Protein AF-A0A6A6ZK95-F1 (afdb_monomer_lite)

Foldseek 3Di:
DDDPPDDDDDDDDDDDDDDPDPADEDDLVLLLVLLCCVPVVVDDLVVSVVVDDPNHDDSVRSVVSNVQLVVVCVVPVHDSNDSVSSDPDPDPDPDPPDDPVRVVVVD

Radius of gyration: 21.66 Å; chains: 1; bounding box: 52×45×52 Å

Organism: NCBI:txid1469910

pLDDT: mean 82.01, std 9.71, range [48.06, 92.44]

Structure (mmCIF, N/CA/C/O backbone):
data_AF-A0A6A6ZK95-F1
#
_entry.id   AF-A0A6A6ZK95-F1
#
loop_
_atom_site.group_PDB
_atom_site.id
_atom_site.type_symbol
_atom_site.label_atom_id
_atom_site.label_alt_id
_atom_site.label_comp_id
_atom_site.label_asym_id
_atom_site.label_entity_id
_atom_site.label_seq_id
_atom_site.pdbx_PDB_ins_code
_atom_site.Cartn_x
_atom_site.Cartn_y
_atom_site.Cartn_z
_atom_site.occupancy
_atom_site.B_iso_or_equiv
_atom_site.auth_seq_id
_atom_site.auth_comp_id
_atom_site.auth_asym_id
_atom_site.auth_atom_id
_atom_site.pdbx_PDB_model_num
ATOM 1 N N . MET A 1 1 ? -39.571 28.555 -28.942 1.00 56.34 1 MET A N 1
ATOM 2 C CA . MET A 1 1 ? -38.373 27.978 -28.291 1.00 56.34 1 MET A CA 1
ATOM 3 C C . MET A 1 1 ? -37.200 28.919 -28.514 1.00 56.34 1 MET A C 1
ATOM 5 O O . MET A 1 1 ? -37.028 29.328 -29.659 1.00 56.34 1 MET A O 1
ATOM 9 N N . PRO A 1 2 ? -36.422 29.316 -27.494 1.00 60.56 2 PRO A N 1
ATOM 10 C CA . PRO A 1 2 ? -35.295 30.204 -27.729 1.00 60.56 2 PRO A CA 1
ATOM 11 C C . PRO A 1 2 ? -34.152 29.400 -28.363 1.00 60.56 2 PRO A C 1
ATOM 13 O O . PRO A 1 2 ? -33.508 28.581 -27.712 1.00 60.56 2 PRO A O 1
ATOM 16 N N . LEU A 1 3 ? -33.918 29.621 -29.657 1.00 67.12 3 LEU A N 1
ATOM 17 C CA . LEU A 1 3 ? -32.741 29.125 -30.369 1.00 67.12 3 LEU A CA 1
ATOM 18 C C . LEU A 1 3 ? -31.508 29.858 -29.824 1.00 67.12 3 LEU A C 1
ATOM 20 O O . LEU A 1 3 ? -31.251 31.015 -30.158 1.00 67.12 3 LEU A O 1
ATOM 24 N N . SER A 1 4 ? -30.763 29.193 -28.942 1.00 70.62 4 SER A N 1
ATOM 25 C CA . SER A 1 4 ? -29.457 29.658 -28.470 1.00 70.62 4 SER A CA 1
ATOM 26 C C . SER A 1 4 ? -28.549 29.957 -29.670 1.00 70.62 4 SER A C 1
ATOM 28 O O . SER A 1 4 ? -28.151 29.052 -30.397 1.00 70.62 4 SER A O 1
ATOM 30 N N . ARG A 1 5 ? -28.184 31.233 -29.866 1.00 75.50 5 ARG A N 1
ATOM 31 C CA . ARG A 1 5 ? -27.258 31.681 -30.929 1.00 75.50 5 ARG A CA 1
ATOM 32 C C . ARG A 1 5 ? -25.787 31.374 -30.616 1.00 75.50 5 ARG A C 1
ATOM 34 O O . ARG A 1 5 ? -24.912 31.685 -31.421 1.00 75.50 5 ARG A O 1
ATOM 41 N N . ARG A 1 6 ? -25.487 30.816 -29.437 1.00 78.06 6 ARG A N 1
ATOM 42 C CA . ARG A 1 6 ? -24.116 30.475 -29.044 1.00 78.06 6 ARG A CA 1
ATOM 43 C C . ARG A 1 6 ? -23.745 29.116 -29.621 1.00 78.06 6 ARG A C 1
ATOM 45 O O . ARG A 1 6 ? -24.429 28.129 -29.363 1.00 78.06 6 ARG A O 1
ATOM 52 N N . LYS A 1 7 ? -22.647 29.076 -30.382 1.00 81.06 7 LYS A N 1
ATOM 53 C CA . LYS A 1 7 ? -22.050 27.816 -30.837 1.00 81.06 7 LYS A CA 1
ATOM 54 C C . LYS A 1 7 ? -21.674 26.969 -29.609 1.00 81.06 7 LYS A C 1
ATOM 56 O O . LYS A 1 7 ? -21.164 27.543 -28.642 1.00 81.06 7 LYS A O 1
ATOM 61 N N . PRO A 1 8 ? -21.914 25.647 -29.626 1.00 79.94 8 PRO A N 1
ATOM 62 C CA . PRO A 1 8 ? -21.496 24.772 -28.539 1.00 79.94 8 PRO A CA 1
ATOM 63 C C . PRO A 1 8 ? -19.979 24.864 -28.352 1.00 79.94 8 PRO A C 1
ATOM 65 O O . PRO A 1 8 ? -19.219 24.898 -29.322 1.00 79.94 8 PRO A O 1
ATOM 68 N N . TYR A 1 9 ? -19.544 24.951 -27.096 1.00 79.94 9 TYR A N 1
ATOM 69 C CA . TYR A 1 9 ? -18.129 25.016 -26.755 1.00 79.94 9 TYR A CA 1
ATOM 70 C C . TYR A 1 9 ? -17.479 23.657 -27.033 1.00 79.94 9 TYR A C 1
ATOM 72 O O . TYR A 1 9 ? -17.844 22.653 -26.423 1.00 79.94 9 TYR A O 1
ATOM 80 N N . VAL A 1 10 ? -16.522 23.620 -27.962 1.00 81.75 10 VAL A N 1
ATOM 81 C CA . VAL A 1 10 ? -15.746 22.411 -28.251 1.00 81.75 10 VAL A CA 1
ATOM 82 C C . VAL A 1 10 ? -14.634 22.317 -27.213 1.00 81.75 10 VAL A C 1
ATOM 84 O O . VAL A 1 10 ? -13.659 23.069 -27.259 1.00 81.75 10 VAL A O 1
ATOM 87 N N . TYR A 1 11 ? -14.790 21.409 -26.252 1.00 80.56 11 TYR A N 1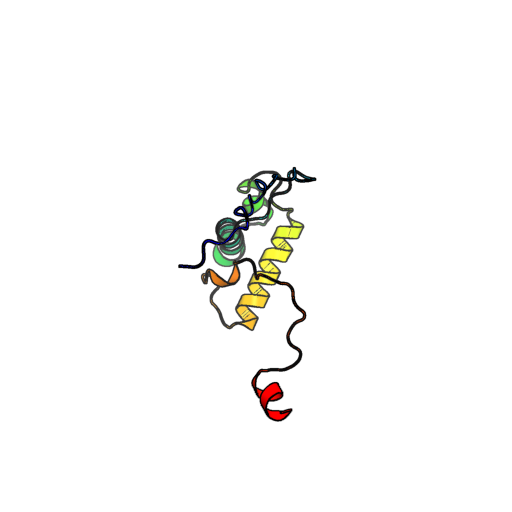
ATOM 88 C CA . TYR A 1 11 ? -13.725 21.100 -25.306 1.00 80.56 11 TYR A CA 1
ATOM 89 C C . TYR A 1 11 ? -12.520 20.547 -26.068 1.00 80.56 11 TYR A C 1
ATOM 91 O O . TYR A 1 11 ? -12.654 19.649 -26.899 1.00 80.56 11 TYR A O 1
ATOM 99 N N . LYS A 1 12 ? -11.332 21.098 -25.800 1.00 82.19 12 LYS A N 1
ATOM 100 C CA . LYS A 1 12 ? -10.087 20.552 -26.344 1.00 82.19 12 LYS A CA 1
ATOM 101 C C . LYS A 1 12 ? -9.893 19.142 -25.791 1.00 82.19 12 LYS A C 1
ATOM 103 O O . LYS A 1 12 ? -10.107 18.923 -24.597 1.00 82.19 12 LYS A O 1
ATOM 108 N N . ASN A 1 13 ? -9.445 18.219 -26.640 1.00 81.62 13 ASN A N 1
ATOM 109 C CA . ASN A 1 13 ? -9.005 16.906 -26.185 1.00 81.62 13 ASN A CA 1
ATOM 110 C C . ASN A 1 13 ? -7.943 17.093 -25.098 1.00 81.62 13 ASN A C 1
ATOM 112 O O . ASN A 1 13 ? -7.054 17.942 -25.225 1.00 81.62 13 ASN A O 1
ATOM 116 N N . ARG A 1 14 ? -8.057 16.324 -24.013 1.00 80.25 14 ARG A N 1
ATOM 117 C CA . ARG A 1 14 ? -7.071 16.342 -22.937 1.00 80.25 14 ARG A CA 1
ATOM 118 C C . ARG A 1 14 ? -5.735 15.893 -23.524 1.00 80.25 14 ARG A C 1
ATOM 120 O O . ARG A 1 14 ? -5.599 14.746 -23.930 1.00 80.25 14 ARG A O 1
ATOM 127 N N . VAL A 1 15 ? -4.769 16.805 -23.583 1.00 81.94 15 VAL A N 1
ATOM 128 C CA . VAL A 1 15 ? -3.398 16.460 -23.959 1.00 81.94 15 VAL A CA 1
ATOM 129 C C . VAL A 1 15 ? -2.794 15.707 -22.780 1.00 81.94 15 VAL A C 1
ATOM 131 O O . VAL A 1 15 ? -2.691 16.256 -21.681 1.00 81.94 15 VAL A O 1
ATOM 134 N N . GLU A 1 16 ? -2.444 14.441 -22.985 1.00 80.81 16 GLU A N 1
ATOM 135 C CA . GLU A 1 16 ? -1.695 13.683 -21.990 1.00 80.81 16 GLU A CA 1
ATOM 136 C C . GLU A 1 16 ? -0.295 14.283 -21.870 1.00 80.81 16 GLU A C 1
ATOM 138 O O . GLU A 1 16 ? 0.483 14.309 -22.821 1.00 80.81 16 GLU A O 1
ATOM 143 N N . THR A 1 17 ? 0.020 14.825 -20.698 1.00 80.75 17 THR A N 1
ATOM 144 C CA . THR A 1 17 ? 1.362 15.326 -20.416 1.00 80.75 17 THR A CA 1
ATOM 145 C C . THR A 1 17 ? 2.278 14.141 -20.124 1.00 80.75 17 THR A C 1
ATOM 147 O O . THR A 1 17 ? 1.942 13.350 -19.232 1.00 80.75 17 THR A O 1
ATOM 150 N N . PRO A 1 18 ? 3.434 14.015 -20.800 1.00 81.00 18 PRO A N 1
ATOM 151 C CA . PRO A 1 18 ? 4.379 12.955 -20.490 1.00 81.00 18 PRO A CA 1
ATOM 152 C C . PRO A 1 18 ? 4.833 13.080 -19.034 1.00 81.00 18 PRO A C 1
ATOM 154 O O . PRO A 1 18 ? 5.077 14.179 -18.524 1.00 81.00 18 PRO A O 1
ATOM 157 N N . LYS A 1 19 ? 4.930 11.942 -18.345 1.00 80.19 19 LYS A N 1
ATOM 158 C CA . LYS A 1 19 ? 5.446 11.910 -16.976 1.00 80.19 19 LYS A CA 1
ATOM 159 C C . LYS A 1 19 ? 6.927 12.286 -16.987 1.00 80.19 19 LYS A C 1
ATOM 161 O O . LYS A 1 19 ? 7.675 11.866 -17.862 1.00 80.19 19 LYS A O 1
ATOM 166 N N . LYS A 1 20 ? 7.362 13.039 -15.974 1.00 84.25 20 LYS A N 1
ATOM 167 C CA . LYS A 1 20 ? 8.777 13.413 -15.801 1.00 84.25 20 LYS A CA 1
ATOM 168 C C . LYS A 1 20 ? 9.675 12.204 -15.501 1.00 84.25 20 LYS A C 1
ATOM 170 O O . LYS A 1 20 ? 10.870 12.253 -15.768 1.00 84.25 20 LYS A O 1
ATOM 175 N N . THR A 1 21 ? 9.120 11.152 -14.904 1.00 82.88 21 THR A N 1
ATOM 176 C CA . THR A 1 21 ? 9.839 9.937 -14.507 1.00 82.88 21 THR A CA 1
ATOM 177 C C . THR A 1 21 ? 8.996 8.695 -14.779 1.00 82.88 21 THR A C 1
ATOM 179 O O . THR A 1 21 ? 7.768 8.759 -14.796 1.00 82.88 21 THR A O 1
ATOM 182 N N . GLU A 1 22 ? 9.666 7.550 -14.918 1.00 83.25 22 GLU A N 1
ATOM 183 C CA . GLU A 1 22 ? 9.039 6.224 -15.046 1.00 83.25 22 GLU A CA 1
ATOM 184 C C . GLU A 1 22 ? 8.447 5.698 -13.727 1.00 83.25 22 GLU A C 1
ATOM 186 O O . GLU A 1 22 ? 7.906 4.597 -13.690 1.00 83.25 22 GLU A O 1
ATOM 191 N N . ARG A 1 23 ? 8.551 6.460 -12.625 1.00 80.31 23 ARG A N 1
ATOM 192 C CA . ARG A 1 23 ? 8.014 6.030 -11.330 1.00 80.31 23 ARG A CA 1
ATOM 193 C C . ARG A 1 23 ? 6.508 5.823 -11.418 1.00 80.31 23 ARG A C 1
ATOM 195 O O . ARG A 1 23 ? 5.768 6.710 -11.854 1.00 80.31 23 ARG A O 1
ATOM 202 N N . GLN A 1 24 ? 6.070 4.672 -10.927 1.00 83.44 24 GLN A N 1
ATOM 203 C CA . GLN A 1 24 ? 4.671 4.280 -10.900 1.00 83.44 24 GLN A CA 1
ATOM 204 C C . GLN A 1 24 ? 4.197 4.121 -9.457 1.00 83.44 24 GLN A C 1
ATOM 206 O O . GLN A 1 24 ? 4.837 3.451 -8.655 1.00 83.44 24 GLN A O 1
ATOM 211 N N . GLU A 1 25 ? 3.069 4.743 -9.118 1.00 83.44 25 GLU A N 1
ATOM 212 C CA . GLU A 1 25 ? 2.440 4.520 -7.816 1.00 83.44 25 GLU A CA 1
ATOM 213 C C . GLU A 1 25 ? 1.845 3.113 -7.735 1.00 83.44 25 GLU A C 1
ATOM 215 O O . GLU A 1 25 ? 1.285 2.616 -8.713 1.00 83.44 25 GLU A O 1
ATOM 220 N N . LEU A 1 26 ? 1.928 2.501 -6.551 1.00 87.62 26 LEU A N 1
ATOM 221 C CA . LEU A 1 26 ? 1.286 1.217 -6.290 1.00 87.62 26 LEU A CA 1
ATOM 222 C C . LEU A 1 26 ? -0.240 1.374 -6.273 1.00 87.62 26 LEU A C 1
ATOM 224 O O . LEU A 1 26 ? -0.806 2.201 -5.545 1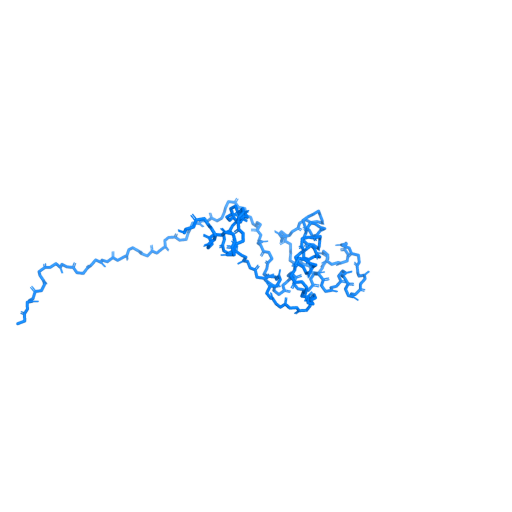.00 87.62 26 LEU A O 1
ATOM 228 N N . SER A 1 27 ? -0.913 0.512 -7.022 1.00 88.69 27 SER A N 1
ATOM 229 C CA . SER A 1 27 ? -2.360 0.331 -6.953 1.00 88.69 27 SER A CA 1
ATOM 230 C C . SER A 1 27 ? -2.799 -0.122 -5.554 1.00 88.69 27 SER A C 1
ATOM 232 O O . SER A 1 27 ? -1.997 -0.582 -4.738 1.00 88.69 27 SER A O 1
ATOM 234 N N . ALA A 1 28 ? -4.089 0.018 -5.236 1.00 87.75 28 ALA A N 1
ATOM 235 C CA . ALA A 1 28 ? -4.625 -0.474 -3.963 1.00 87.75 28 ALA A CA 1
ATOM 236 C C .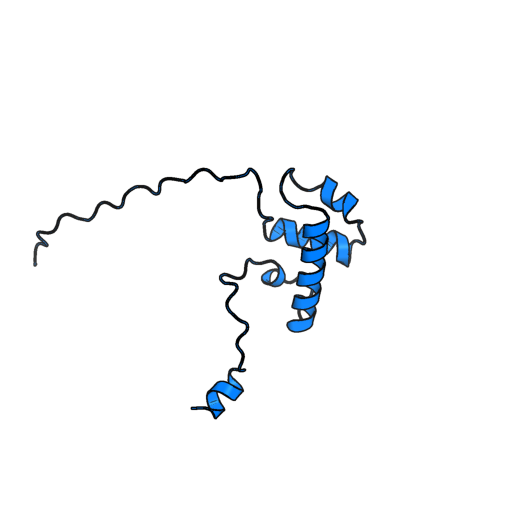 ALA A 1 28 ? -4.363 -1.984 -3.787 1.00 87.75 28 ALA A C 1
ATOM 238 O O . ALA A 1 28 ? -3.939 -2.409 -2.718 1.00 87.75 28 ALA A O 1
ATOM 239 N N . VAL A 1 29 ? -4.500 -2.763 -4.867 1.00 88.88 29 VAL A N 1
ATOM 240 C CA . VAL A 1 29 ? -4.277 -4.219 -4.879 1.00 88.88 29 VAL A CA 1
ATOM 241 C C . VAL A 1 29 ? -2.815 -4.569 -4.590 1.00 88.88 29 VAL A C 1
ATOM 243 O O . VAL A 1 29 ? -2.519 -5.420 -3.751 1.00 88.88 29 VAL A O 1
ATOM 246 N N . GLU A 1 30 ? -1.869 -3.874 -5.218 1.00 90.06 30 GLU A N 1
ATOM 247 C CA . GLU A 1 30 ? -0.446 -4.108 -4.950 1.00 90.06 30 GLU A CA 1
ATOM 248 C C . GLU A 1 30 ? -0.078 -3.723 -3.512 1.00 90.06 30 GLU A C 1
ATOM 250 O O . GLU A 1 30 ? 0.708 -4.415 -2.865 1.00 90.06 30 GLU A O 1
ATOM 255 N N . ARG A 1 31 ? -0.683 -2.662 -2.962 1.00 90.19 31 ARG A N 1
ATOM 256 C CA . ARG A 1 31 ? -0.489 -2.280 -1.555 1.00 90.19 31 ARG A CA 1
ATOM 257 C C . ARG A 1 31 ? -1.069 -3.305 -0.590 1.00 90.19 31 ARG A C 1
ATOM 259 O O . ARG A 1 31 ? -0.387 -3.641 0.379 1.00 90.19 31 ARG A O 1
ATOM 266 N N . THR A 1 32 ? -2.268 -3.827 -0.865 1.00 90.81 32 THR A N 1
ATOM 267 C CA . THR A 1 32 ? -2.859 -4.917 -0.073 1.00 90.81 32 THR A CA 1
ATOM 268 C C . THR A 1 32 ? -1.965 -6.146 -0.095 1.00 90.81 32 THR A C 1
ATOM 270 O O . THR A 1 32 ? -1.717 -6.732 0.954 1.00 90.81 32 THR A O 1
ATOM 273 N N . PHE A 1 33 ? -1.407 -6.493 -1.259 1.00 91.19 33 PHE A N 1
ATOM 274 C CA . PHE A 1 33 ? -0.498 -7.624 -1.396 1.00 91.19 33 PHE A CA 1
ATOM 275 C C . PHE A 1 33 ? 0.778 -7.410 -0.577 1.00 91.19 33 PHE A C 1
ATOM 277 O O . PHE A 1 33 ? 1.147 -8.269 0.218 1.00 91.19 33 PHE A O 1
ATOM 284 N N . CYS A 1 34 ? 1.412 -6.239 -0.697 1.00 91.81 34 CYS A N 1
ATOM 285 C CA . CYS A 1 34 ? 2.625 -5.917 0.052 1.00 91.81 34 CYS A CA 1
ATOM 286 C C . CYS A 1 34 ? 2.398 -5.963 1.566 1.00 91.81 34 CYS A C 1
ATOM 288 O O . CYS A 1 34 ? 3.164 -6.595 2.290 1.00 91.81 34 CYS A O 1
ATOM 290 N N . CYS A 1 35 ? 1.352 -5.296 2.060 1.00 90.88 35 CYS A N 1
ATOM 291 C CA . CYS A 1 35 ? 1.039 -5.302 3.485 1.00 90.88 35 CYS A CA 1
ATOM 292 C C . CYS A 1 35 ? 0.621 -6.684 3.973 1.00 90.88 35 CYS A C 1
ATOM 294 O O . CYS A 1 35 ? 1.074 -7.096 5.033 1.00 90.88 35 CYS A O 1
ATOM 296 N N . GLY A 1 36 ? -0.187 -7.416 3.207 1.00 89.81 36 GLY A N 1
ATOM 297 C CA . GLY A 1 36 ? -0.595 -8.777 3.540 1.00 89.81 36 GLY A CA 1
ATOM 298 C C . GLY A 1 36 ? 0.599 -9.726 3.634 1.00 89.81 36 GLY A C 1
ATOM 299 O O . GLY A 1 36 ? 0.734 -10.438 4.626 1.00 89.81 36 GLY A O 1
ATOM 300 N N . ALA A 1 37 ? 1.517 -9.673 2.666 1.00 91.69 37 ALA A N 1
ATOM 301 C CA . ALA A 1 37 ? 2.728 -10.489 2.658 1.00 91.69 37 ALA A CA 1
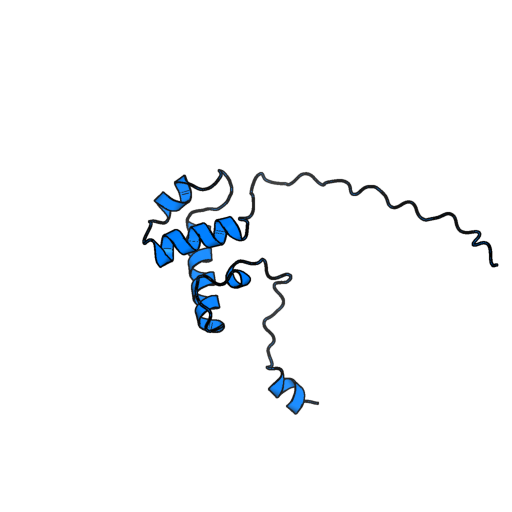ATOM 302 C C . ALA A 1 37 ? 3.648 -10.180 3.849 1.00 91.69 37 ALA A C 1
ATOM 304 O O . ALA A 1 37 ? 4.164 -11.099 4.478 1.00 91.69 37 ALA A O 1
ATOM 305 N N . VAL A 1 38 ? 3.823 -8.902 4.202 1.00 91.94 38 VAL A N 1
ATOM 306 C CA . VAL A 1 38 ? 4.701 -8.499 5.315 1.00 91.94 38 VAL A CA 1
ATOM 307 C C . VAL A 1 38 ? 4.050 -8.733 6.682 1.00 91.94 38 VAL A C 1
ATOM 309 O O . VAL A 1 38 ? 4.702 -9.228 7.595 1.00 91.94 38 VAL A O 1
ATOM 312 N N . ILE A 1 39 ? 2.783 -8.348 6.854 1.00 88.44 39 ILE A N 1
ATOM 313 C CA . ILE A 1 39 ? 2.090 -8.371 8.152 1.00 88.44 39 ILE A CA 1
ATOM 314 C C . ILE A 1 39 ? 1.524 -9.761 8.446 1.00 88.44 39 ILE A C 1
ATOM 316 O O . ILE A 1 39 ? 1.708 -10.265 9.548 1.00 88.44 39 ILE A O 1
ATOM 320 N N . GLY A 1 40 ? 0.829 -10.364 7.479 1.00 85.38 40 GLY A N 1
ATOM 321 C CA . GLY A 1 40 ? 0.188 -11.671 7.636 1.00 85.38 40 GLY A CA 1
ATOM 322 C C . GLY A 1 40 ? 1.083 -12.841 7.228 1.00 85.38 40 GLY A C 1
ATOM 323 O O . GLY A 1 40 ? 1.021 -13.896 7.848 1.00 85.38 40 GLY A O 1
ATOM 324 N N . GLY A 1 41 ? 1.921 -12.655 6.205 1.00 86.06 41 GLY A N 1
ATOM 325 C CA . GLY A 1 41 ? 2.807 -13.700 5.677 1.00 86.06 41 GLY A CA 1
ATOM 326 C C . GLY A 1 41 ? 4.212 -13.737 6.286 1.00 86.06 41 GLY A C 1
ATOM 327 O O . GLY A 1 41 ? 4.934 -14.702 6.058 1.00 86.06 41 GLY A O 1
ATOM 328 N N . GLY A 1 42 ? 4.624 -12.707 7.034 1.00 88.50 42 GLY A N 1
ATOM 329 C CA . GLY A 1 42 ? 5.969 -12.617 7.618 1.00 88.50 42 GLY A CA 1
ATOM 330 C C . GLY A 1 42 ? 7.111 -12.487 6.599 1.00 88.50 42 GLY A C 1
ATOM 331 O O . GLY A 1 42 ? 8.271 -12.666 6.966 1.00 88.50 42 GLY A O 1
ATOM 332 N N . ALA A 1 43 ? 6.804 -12.178 5.335 1.00 91.94 43 ALA A N 1
ATOM 333 C CA . ALA A 1 43 ? 7.796 -12.055 4.272 1.00 91.94 43 ALA A CA 1
ATOM 334 C C . ALA A 1 43 ? 8.742 -10.873 4.516 1.00 91.94 43 ALA A C 1
ATOM 336 O O . ALA A 1 43 ? 8.348 -9.819 5.037 1.00 91.94 43 ALA A O 1
ATOM 337 N N . THR A 1 44 ? 9.997 -11.007 4.086 1.00 92.44 44 THR A N 1
ATOM 338 C CA . THR A 1 44 ? 10.942 -9.893 4.196 1.00 92.44 44 THR A CA 1
ATOM 339 C C . THR A 1 44 ? 10.643 -8.819 3.149 1.00 92.44 44 THR A C 1
ATOM 341 O O . THR A 1 44 ? 10.195 -9.093 2.036 1.00 92.44 44 THR A O 1
ATOM 344 N N . LEU A 1 45 ? 10.956 -7.554 3.459 1.00 91.50 45 LEU A N 1
ATOM 345 C CA . LEU A 1 45 ? 10.773 -6.451 2.500 1.00 91.50 45 LEU A CA 1
ATOM 346 C C . LEU A 1 45 ? 11.546 -6.674 1.188 1.00 91.50 45 LEU A C 1
ATOM 348 O O . LEU A 1 45 ? 11.161 -6.137 0.154 1.00 91.50 45 LEU A O 1
ATOM 352 N N . LYS A 1 46 ? 12.644 -7.440 1.230 1.00 90.88 46 LYS A N 1
ATOM 353 C CA . LYS A 1 46 ? 13.440 -7.780 0.047 1.00 90.88 46 LYS A CA 1
ATOM 354 C C . LYS A 1 46 ? 12.732 -8.800 -0.840 1.00 90.88 46 LYS A C 1
ATOM 356 O O . LYS A 1 46 ? 12.734 -8.610 -2.048 1.00 90.88 46 LYS A O 1
ATOM 361 N N . GLU A 1 47 ? 12.119 -9.826 -0.254 1.00 91.94 47 GLU A N 1
ATOM 362 C CA . GLU A 1 47 ? 11.321 -10.816 -0.991 1.00 91.94 47 GLU A CA 1
ATOM 363 C C . GLU A 1 47 ? 10.134 -10.147 -1.682 1.00 91.94 47 GLU A C 1
ATOM 365 O O . GLU A 1 47 ? 9.952 -10.296 -2.884 1.00 91.94 47 GLU A O 1
ATOM 370 N N . VAL A 1 48 ? 9.385 -9.309 -0.960 1.00 92.44 48 VAL A N 1
ATOM 371 C CA . VAL A 1 48 ? 8.227 -8.602 -1.532 1.00 92.44 48 VAL A CA 1
ATOM 372 C C . VAL A 1 48 ? 8.637 -7.701 -2.701 1.00 92.44 48 VAL A C 1
ATOM 374 O O . VAL A 1 48 ? 7.946 -7.655 -3.714 1.00 92.44 48 VAL A O 1
ATOM 377 N N . MET A 1 49 ? 9.792 -7.033 -2.608 1.00 90.12 49 MET A N 1
ATOM 378 C CA . MET A 1 49 ? 10.326 -6.208 -3.698 1.00 90.12 49 MET A CA 1
ATOM 379 C C . MET A 1 49 ? 10.635 -6.992 -4.978 1.00 90.12 49 MET A C 1
ATOM 381 O O . MET A 1 49 ? 10.543 -6.411 -6.055 1.00 90.12 49 MET A O 1
ATOM 385 N N . GLN A 1 50 ? 11.006 -8.273 -4.889 1.00 91.12 50 GLN A N 1
ATOM 386 C CA . GLN A 1 50 ? 11.298 -9.094 -6.073 1.00 91.12 50 GLN A CA 1
ATOM 387 C C . GLN A 1 50 ? 10.041 -9.392 -6.897 1.00 91.12 50 GLN A C 1
ATOM 389 O O . GLN A 1 50 ? 10.138 -9.648 -8.094 1.00 91.12 50 GLN A O 1
ATOM 394 N N . HIS A 1 51 ? 8.868 -9.335 -6.266 1.00 90.25 51 HIS A N 1
ATOM 395 C CA . HIS A 1 51 ? 7.580 -9.594 -6.904 1.00 90.25 51 HIS A CA 1
ATOM 396 C C . HIS A 1 51 ? 6.880 -8.328 -7.408 1.00 90.25 51 HIS A C 1
ATOM 398 O O . HIS A 1 51 ? 5.807 -8.420 -8.002 1.00 90.25 51 HIS A O 1
ATOM 404 N N . LEU A 1 52 ? 7.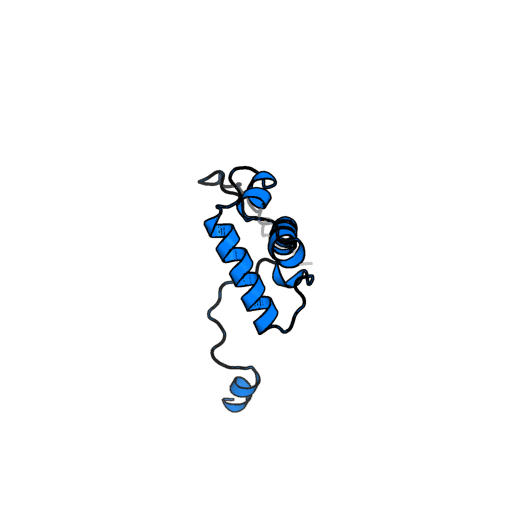461 -7.149 -7.175 1.00 87.94 52 LEU A N 1
ATOM 405 C CA . LEU A 1 52 ? 6.894 -5.880 -7.615 1.00 87.94 52 LEU A CA 1
ATOM 406 C C . LEU A 1 52 ? 7.457 -5.450 -8.972 1.00 87.94 52 LEU A C 1
ATOM 408 O O . LEU A 1 52 ? 8.622 -5.721 -9.274 1.00 87.94 52 LEU A O 1
ATOM 412 N N . PRO A 1 53 ? 6.661 -4.726 -9.780 1.00 85.12 53 PRO A N 1
ATOM 413 C CA . PRO A 1 53 ? 7.149 -4.189 -11.036 1.00 85.12 53 PRO A CA 1
ATOM 414 C C . PRO A 1 53 ? 8.345 -3.251 -10.800 1.00 85.12 53 PRO A C 1
ATOM 416 O O . PRO A 1 53 ? 8.382 -2.523 -9.791 1.00 85.12 53 PRO A O 1
ATOM 419 N N . PRO A 1 54 ? 9.323 -3.240 -11.727 1.00 80.56 54 PRO A N 1
ATOM 420 C CA . PRO A 1 54 ? 10.447 -2.319 -11.652 1.00 80.56 54 PRO A CA 1
ATOM 421 C C . PRO A 1 54 ? 9.936 -0.872 -11.622 1.00 80.56 54 PRO A C 1
ATOM 423 O O . PRO A 1 54 ? 8.903 -0.551 -12.202 1.00 80.56 54 PRO A O 1
ATOM 426 N N . ASN A 1 55 ? 10.654 0.006 -10.919 1.00 81.81 55 ASN A N 1
ATOM 427 C CA . ASN A 1 55 ? 10.328 1.434 -10.763 1.00 81.81 55 ASN A CA 1
ATOM 428 C C . ASN A 1 55 ? 9.040 1.771 -9.978 1.00 81.81 55 ASN A C 1
ATOM 430 O O . ASN A 1 55 ? 8.648 2.940 -9.935 1.00 81.81 55 ASN A O 1
ATOM 434 N N . SER A 1 56 ? 8.418 0.801 -9.301 1.00 83.31 56 SER A N 1
ATOM 435 C CA . SER A 1 56 ? 7.235 1.032 -8.456 1.00 83.31 56 SER A CA 1
ATOM 436 C C . SER A 1 56 ? 7.564 1.783 -7.159 1.00 83.31 56 SER A C 1
ATOM 438 O O . SER A 1 56 ? 7.178 2.933 -6.947 1.00 83.31 56 SER A O 1
ATOM 440 N N . ILE A 1 57 ? 8.319 1.151 -6.263 1.00 85.94 57 ILE A N 1
ATOM 441 C CA . ILE A 1 57 ? 8.604 1.683 -4.933 1.00 85.94 57 ILE A CA 1
ATOM 442 C C . ILE A 1 57 ? 9.995 1.263 -4.460 1.00 85.94 57 ILE A C 1
ATOM 444 O O . ILE A 1 57 ? 10.573 0.287 -4.924 1.00 85.94 57 ILE A O 1
ATOM 448 N N . THR A 1 58 ? 10.559 2.015 -3.519 1.00 88.88 58 THR A N 1
ATOM 449 C CA . THR A 1 58 ? 11.793 1.626 -2.832 1.00 88.88 58 THR A CA 1
ATOM 450 C C . THR A 1 58 ? 11.482 0.773 -1.603 1.00 88.88 58 THR A C 1
ATOM 452 O O . THR A 1 58 ? 10.410 0.886 -1.010 1.00 88.88 58 THR A O 1
ATOM 455 N N . THR A 1 59 ? 12.460 0.004 -1.123 1.00 88.69 59 THR A N 1
ATOM 456 C CA . THR A 1 59 ? 12.371 -0.725 0.160 1.00 88.69 59 THR A CA 1
ATOM 457 C C . THR A 1 59 ? 11.995 0.193 1.330 1.00 88.69 59 THR A C 1
ATOM 459 O O . THR A 1 59 ? 11.167 -0.154 2.172 1.00 88.69 59 THR A O 1
ATOM 462 N N . SER A 1 60 ? 12.555 1.406 1.361 1.00 89.81 60 SER A N 1
ATOM 463 C CA . SER A 1 60 ? 12.209 2.438 2.344 1.00 89.81 60 SER A CA 1
ATOM 464 C C . SER A 1 60 ? 10.769 2.940 2.191 1.00 89.81 60 SER A C 1
ATOM 466 O O . SER A 1 60 ? 10.102 3.211 3.190 1.00 89.81 60 SER A O 1
ATOM 468 N N . GLY A 1 61 ? 10.271 3.034 0.956 1.00 89.19 61 GLY A N 1
ATOM 469 C CA . GLY A 1 61 ? 8.883 3.367 0.654 1.00 89.19 61 GLY A CA 1
ATOM 470 C C . GLY A 1 61 ? 7.919 2.284 1.133 1.00 89.19 61 GLY A C 1
ATOM 471 O O . GLY A 1 61 ? 6.927 2.617 1.780 1.00 89.19 61 GLY A O 1
ATOM 472 N N . LEU A 1 62 ? 8.246 1.005 0.912 1.00 90.94 62 LEU A N 1
ATOM 473 C CA . LEU A 1 62 ? 7.471 -0.126 1.433 1.00 90.94 62 LEU A CA 1
ATOM 474 C C . LEU A 1 62 ? 7.425 -0.140 2.958 1.00 90.94 62 LEU A C 1
ATOM 476 O O . LEU A 1 62 ? 6.352 -0.285 3.532 1.00 90.94 62 LEU A O 1
ATOM 480 N N . SER A 1 63 ? 8.557 0.074 3.632 1.00 91.56 63 SER A N 1
ATOM 481 C CA . SER A 1 63 ? 8.577 0.140 5.099 1.00 91.56 63 SER A CA 1
ATOM 482 C C . SER A 1 63 ? 7.651 1.242 5.630 1.00 91.56 63 SER A C 1
ATOM 484 O O . SER A 1 63 ? 6.850 1.005 6.534 1.00 91.56 63 SER A O 1
ATOM 486 N N . LYS A 1 64 ? 7.696 2.438 5.025 1.00 91.88 64 LYS A N 1
ATOM 487 C CA . LYS A 1 64 ? 6.785 3.545 5.366 1.00 91.88 64 LYS A CA 1
ATOM 488 C C . LYS A 1 64 ? 5.328 3.232 5.038 1.00 91.88 64 LYS A C 1
ATOM 490 O O . LYS A 1 64 ? 4.432 3.742 5.702 1.00 91.88 64 LYS A O 1
ATOM 495 N N . LEU A 1 65 ? 5.076 2.460 3.987 1.00 90.38 65 LEU A N 1
ATOM 496 C CA . LEU A 1 65 ? 3.735 2.032 3.615 1.00 90.38 65 LEU A CA 1
ATOM 497 C C . LEU A 1 65 ? 3.153 1.089 4.670 1.00 90.38 65 LEU A C 1
ATOM 499 O O . LEU A 1 65 ? 2.079 1.369 5.189 1.00 90.38 65 LEU A O 1
ATOM 503 N N . VAL A 1 66 ? 3.900 0.053 5.053 1.00 90.56 66 VAL A N 1
ATOM 504 C CA . VAL A 1 66 ? 3.486 -0.902 6.090 1.00 90.56 66 VAL A CA 1
ATOM 505 C C . VAL A 1 66 ? 3.224 -0.191 7.417 1.00 90.56 66 VAL A C 1
ATOM 507 O O . VAL A 1 66 ? 2.196 -0.434 8.039 1.00 90.56 66 VAL A O 1
ATOM 510 N N . LYS A 1 67 ? 4.108 0.729 7.833 1.00 91.38 67 LYS A N 1
ATOM 511 C CA . LYS A 1 67 ? 3.904 1.528 9.055 1.00 91.38 67 LYS A CA 1
ATOM 512 C C . LYS A 1 67 ? 2.611 2.339 9.012 1.00 91.38 67 LYS A C 1
ATOM 514 O O . LYS A 1 67 ? 1.807 2.228 9.924 1.00 91.38 67 LYS A O 1
ATOM 519 N N . ARG A 1 68 ? 2.374 3.078 7.924 1.00 88.88 68 ARG A N 1
ATOM 520 C CA . ARG A 1 68 ? 1.154 3.886 7.772 1.00 88.88 68 ARG A CA 1
ATOM 521 C C . ARG A 1 68 ? -0.117 3.045 7.789 1.00 88.88 68 ARG A C 1
ATOM 523 O O . ARG A 1 68 ? -1.107 3.478 8.356 1.00 88.88 68 ARG A O 1
ATOM 530 N N . VAL A 1 69 ? -0.110 1.868 7.163 1.00 88.75 69 VAL A N 1
ATOM 531 C CA . VAL A 1 69 ? -1.287 0.984 7.175 1.00 88.75 69 VAL A CA 1
ATOM 532 C C . VAL A 1 69 ? -1.545 0.440 8.581 1.00 88.75 69 VAL A C 1
ATOM 534 O O . VAL A 1 69 ? -2.701 0.359 8.974 1.00 88.75 69 VAL A O 1
ATOM 537 N N . LYS A 1 70 ? -0.497 0.125 9.356 1.00 88.44 70 LYS A N 1
ATOM 538 C CA . LYS A 1 70 ? -0.638 -0.239 10.777 1.00 88.44 70 LYS A CA 1
ATOM 539 C C . LYS A 1 70 ? -1.244 0.888 11.600 1.00 88.44 70 LYS A C 1
ATOM 541 O O . LYS A 1 70 ? -2.264 0.670 12.234 1.00 88.44 70 LYS A O 1
ATOM 546 N N . GLU A 1 71 ? -0.680 2.087 11.499 1.00 88.88 71 GLU A N 1
ATOM 547 C CA . GLU A 1 71 ? -1.191 3.270 12.200 1.00 88.88 71 GLU A CA 1
ATOM 548 C C . GLU A 1 71 ? -2.658 3.548 11.839 1.00 88.88 71 GLU A C 1
ATOM 550 O O . GLU A 1 71 ? -3.470 3.786 12.720 1.00 88.88 71 GLU A O 1
ATOM 555 N N . LYS A 1 72 ? -3.035 3.445 10.557 1.00 86.25 72 LYS A N 1
ATOM 556 C CA . LYS A 1 72 ? -4.431 3.626 10.124 1.00 86.25 72 LYS A CA 1
ATOM 557 C C . LYS A 1 72 ? -5.373 2.539 10.630 1.00 86.25 72 LYS A C 1
ATOM 559 O O . LYS A 1 72 ? -6.503 2.847 10.988 1.00 86.25 72 LYS A O 1
ATOM 564 N N . ALA A 1 73 ? -4.938 1.280 10.610 1.00 87.19 73 ALA A N 1
ATOM 565 C CA . ALA A 1 73 ? -5.742 0.170 11.110 1.00 87.19 73 ALA A CA 1
ATOM 566 C C . ALA A 1 73 ? -6.007 0.323 12.614 1.00 87.19 73 ALA A C 1
ATOM 568 O O . ALA A 1 73 ? -7.130 0.102 13.054 1.00 87.19 73 ALA A O 1
ATOM 569 N N . GLU A 1 74 ? -4.998 0.769 13.368 1.00 86.38 74 GLU A N 1
ATOM 570 C CA . GLU A 1 74 ? -5.109 1.087 14.795 1.00 86.38 74 GLU A CA 1
ATOM 571 C C . GLU A 1 74 ? -5.992 2.320 15.048 1.00 86.38 74 GLU A C 1
ATOM 573 O O . GLU A 1 74 ? -6.864 2.271 15.905 1.00 86.38 74 GLU A O 1
ATOM 578 N N . GLU A 1 75 ? -5.826 3.415 14.293 1.00 84.75 75 GLU A N 1
ATOM 579 C CA . GLU A 1 75 ? -6.652 4.628 14.443 1.00 84.75 75 GLU A CA 1
ATOM 580 C C . GLU A 1 75 ? -8.141 4.372 14.135 1.00 84.75 75 GLU A C 1
ATOM 582 O O . GLU A 1 75 ? -9.010 5.034 14.704 1.00 84.75 75 GLU A O 1
ATOM 587 N N . ALA A 1 76 ? -8.438 3.450 13.218 1.00 82.00 76 ALA A N 1
ATOM 588 C CA . ALA A 1 76 ? -9.793 3.174 12.752 1.00 82.00 76 ALA A CA 1
ATOM 589 C C . ALA A 1 76 ? -10.438 1.926 13.387 1.00 82.00 76 ALA A C 1
ATOM 591 O O . ALA A 1 76 ? -11.584 1.624 13.055 1.00 82.00 76 ALA A O 1
ATOM 592 N N . ASP A 1 77 ? -9.721 1.195 14.251 1.00 83.31 77 ASP A N 1
ATOM 593 C CA . ASP A 1 77 ? -10.116 -0.132 14.756 1.00 83.31 77 ASP A CA 1
ATOM 594 C C . ASP A 1 77 ? -10.556 -1.096 13.626 1.00 83.31 77 ASP A C 1
ATOM 596 O O . ASP A 1 77 ? -11.494 -1.888 13.758 1.00 83.31 77 ASP A O 1
ATOM 600 N N . LEU A 1 78 ? -9.872 -1.019 12.478 1.00 81.62 78 LEU A N 1
ATOM 601 C CA . LEU A 1 78 ? -10.167 -1.802 11.274 1.00 81.62 78 LEU A CA 1
ATOM 602 C C . LEU A 1 78 ? -9.228 -3.000 11.142 1.00 81.62 78 LEU A C 1
ATOM 604 O O . LEU A 1 78 ? -8.077 -2.991 11.587 1.00 81.62 78 LEU A O 1
ATOM 608 N N . LYS A 1 79 ? -9.695 -4.051 10.463 1.00 82.50 79 LYS A N 1
ATOM 609 C CA . LYS A 1 79 ? -8.843 -5.204 10.164 1.00 82.50 79 LYS A CA 1
ATOM 610 C C . LYS A 1 79 ? -7.947 -4.868 8.977 1.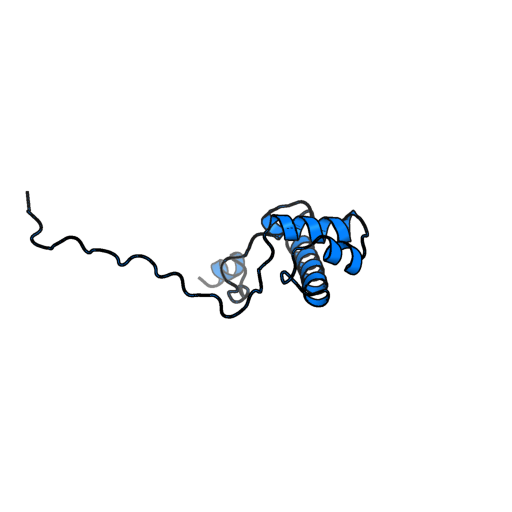00 82.50 79 LYS A C 1
ATOM 612 O O . LYS A 1 79 ? -8.371 -4.244 8.014 1.00 82.50 79 LYS A O 1
ATOM 617 N N . PHE A 1 80 ? -6.727 -5.404 8.961 1.00 78.94 80 PHE A N 1
ATOM 618 C CA . PHE A 1 80 ? -5.786 -5.240 7.838 1.00 78.94 80 PHE A CA 1
ATOM 619 C C . PHE A 1 80 ? -6.305 -5.719 6.475 1.00 78.94 80 PHE A C 1
ATOM 621 O O . PHE A 1 80 ? -5.710 -5.385 5.451 1.00 78.94 80 PHE A O 1
ATOM 628 N N . ALA A 1 81 ? -7.371 -6.520 6.462 1.00 76.75 81 ALA A N 1
ATOM 629 C CA . ALA A 1 81 ? -8.025 -6.999 5.252 1.00 76.75 81 ALA A CA 1
ATOM 630 C C . ALA A 1 81 ? -8.975 -5.964 4.624 1.00 76.75 81 ALA A C 1
ATOM 632 O O . ALA A 1 81 ? -9.405 -6.169 3.491 1.00 76.75 81 ALA A O 1
ATOM 633 N N . ASP A 1 82 ? -9.304 -4.874 5.325 1.00 81.19 82 ASP A N 1
ATOM 634 C CA . ASP A 1 82 ? -10.272 -3.896 4.842 1.00 81.19 82 ASP A CA 1
ATOM 635 C C . ASP A 1 82 ? -9.695 -3.089 3.662 1.00 81.19 82 ASP A C 1
ATOM 637 O O . ASP A 1 82 ? -8.679 -2.400 3.821 1.00 81.19 82 ASP A O 1
ATOM 641 N N . PRO A 1 83 ? -10.333 -3.122 2.470 1.00 80.69 83 PRO A N 1
ATOM 642 C CA . PRO A 1 83 ? -9.829 -2.438 1.275 1.00 80.69 83 PRO A CA 1
ATOM 643 C C . PRO A 1 83 ? -9.652 -0.930 1.465 1.00 80.69 83 PRO A C 1
ATOM 645 O O . PRO A 1 83 ? -8.749 -0.331 0.880 1.00 80.69 83 PRO A O 1
ATOM 648 N N . HIS A 1 84 ? -10.472 -0.330 2.331 1.00 80.25 84 HIS A N 1
ATOM 649 C CA . HIS A 1 84 ? -10.487 1.107 2.588 1.00 80.25 84 HIS A CA 1
ATOM 650 C C . HIS A 1 84 ? -9.159 1.636 3.159 1.00 80.25 84 HIS A C 1
ATOM 652 O O . HIS A 1 84 ? -8.798 2.787 2.932 1.00 80.25 84 HIS A O 1
ATOM 658 N N . LEU A 1 85 ? -8.364 0.782 3.818 1.00 81.88 85 LEU A N 1
ATOM 659 C CA . LEU A 1 85 ? -7.031 1.143 4.318 1.00 81.88 85 LEU A CA 1
ATOM 660 C C . LEU A 1 85 ? -6.015 1.420 3.195 1.00 81.88 85 LEU A C 1
ATOM 662 O O . LEU A 1 85 ? -4.991 2.073 3.421 1.00 81.88 85 LEU A O 1
ATOM 666 N N . TYR A 1 86 ? -6.279 0.910 1.991 1.00 85.19 86 TYR A N 1
ATOM 667 C CA . TYR A 1 86 ? -5.352 0.912 0.859 1.00 85.19 86 TYR A CA 1
ATOM 668 C C . TYR A 1 86 ? -5.803 1.803 -0.290 1.00 85.19 86 TYR A C 1
ATOM 670 O O . TYR A 1 86 ? -5.078 1.939 -1.278 1.00 85.19 86 TYR A O 1
ATOM 678 N N . GLU A 1 87 ? -6.972 2.423 -0.176 1.00 83.31 87 GLU A N 1
ATOM 679 C CA . GLU A 1 87 ? -7.437 3.405 -1.141 1.00 83.31 87 GLU A CA 1
ATOM 680 C C . GLU A 1 87 ? -6.606 4.693 -1.045 1.00 83.31 87 GLU A C 1
ATOM 682 O O . GLU A 1 87 ? -6.014 5.036 -0.016 1.00 83.31 87 GLU A O 1
ATOM 687 N N . ASN A 1 88 ? -6.498 5.404 -2.168 1.00 69.69 88 ASN A N 1
ATOM 688 C CA . ASN A 1 88 ? -5.896 6.731 -2.167 1.00 69.69 88 ASN A CA 1
ATOM 689 C C . ASN A 1 88 ? -6.886 7.708 -1.539 1.00 69.69 88 ASN A C 1
ATOM 691 O O . ASN A 1 88 ? -7.887 8.049 -2.162 1.00 69.69 88 ASN A O 1
ATOM 695 N N . GLU A 1 89 ? -6.588 8.187 -0.333 1.00 63.44 89 GLU A N 1
ATOM 696 C CA . GLU A 1 89 ? -7.315 9.320 0.237 1.00 63.44 89 GLU A CA 1
ATOM 697 C C . GLU A 1 89 ? -7.132 10.533 -0.677 1.00 63.44 89 GLU A C 1
ATOM 699 O O . GLU A 1 89 ? -6.023 11.045 -0.874 1.00 63.44 89 GLU A O 1
ATOM 704 N N . VAL A 1 90 ? -8.235 10.967 -1.284 1.00 48.06 90 VAL A N 1
ATOM 705 C CA . VAL A 1 90 ? -8.265 12.147 -2.142 1.00 48.06 90 VAL A CA 1
ATOM 706 C C . VAL A 1 90 ? -8.139 13.372 -1.242 1.00 48.06 90 VAL A C 1
ATOM 708 O O . VAL A 1 90 ? -9.112 13.847 -0.668 1.00 48.06 90 VAL A O 1
ATOM 711 N N . GLY A 1 91 ? -6.911 13.872 -1.120 1.00 50.66 91 GLY A N 1
ATOM 712 C CA . GLY A 1 91 ? -6.595 15.076 -0.363 1.00 50.66 91 GLY A CA 1
ATOM 713 C C . GLY A 1 91 ? -5.916 14.769 0.965 1.00 50.66 91 GLY A C 1
ATOM 714 O O . GLY A 1 91 ? -6.555 14.434 1.954 1.00 50.66 91 GLY A O 1
ATOM 715 N N . GLN A 1 92 ? -4.605 15.005 1.017 1.00 50.72 92 GLN A N 1
ATOM 716 C CA . GLN A 1 92 ? -3.890 15.238 2.274 1.00 50.72 92 GLN A CA 1
ATOM 717 C C . GLN A 1 92 ? -4.249 16.635 2.802 1.00 50.72 92 GLN A C 1
ATOM 719 O O . GLN A 1 92 ? -3.418 17.542 2.853 1.00 50.72 92 GLN A O 1
ATOM 724 N N . GLY A 1 93 ? -5.526 16.840 3.127 1.00 57.66 93 GLY A N 1
ATOM 725 C CA . GLY A 1 93 ? -5.951 17.999 3.898 1.00 57.66 93 GLY A CA 1
ATOM 726 C C . GLY A 1 93 ? -5.323 17.954 5.291 1.00 57.66 93 GLY A C 1
ATOM 727 O O . GLY A 1 93 ? -4.918 16.894 5.774 1.00 57.66 93 GLY A O 1
ATOM 728 N N . ARG A 1 94 ? -5.229 19.107 5.962 1.00 58.75 94 ARG A N 1
ATOM 729 C CA . ARG A 1 94 ? -4.891 19.117 7.393 1.00 58.75 94 ARG A CA 1
ATOM 730 C C . ARG A 1 94 ? -5.881 18.215 8.134 1.00 58.75 94 ARG A C 1
ATOM 732 O O . ARG A 1 94 ? -7.080 18.322 7.881 1.00 58.75 94 ARG A O 1
ATOM 739 N N . LYS A 1 95 ? -5.380 17.378 9.056 1.00 67.31 95 LYS A N 1
ATOM 740 C CA . LYS A 1 95 ? -6.236 16.656 10.009 1.00 67.31 95 LYS A CA 1
ATOM 741 C C . LYS A 1 95 ? -7.191 17.678 10.634 1.00 67.31 95 LYS A C 1
ATOM 743 O O . LYS A 1 95 ? -6.745 18.759 11.035 1.00 67.31 95 LYS A O 1
ATOM 748 N N . GLU A 1 96 ? -8.488 17.380 10.647 1.00 71.44 96 GLU A N 1
ATOM 749 C CA . GLU A 1 96 ? -9.456 18.282 11.265 1.00 71.44 96 GLU A CA 1
ATOM 750 C C . GLU A 1 96 ? -9.089 18.454 12.743 1.00 71.44 96 GLU A C 1
ATOM 752 O O . GLU A 1 96 ? -8.990 17.477 13.479 1.00 71.44 96 GLU A O 1
ATOM 757 N N . LEU A 1 97 ? -8.848 19.698 13.169 1.00 75.81 97 LEU A N 1
ATOM 758 C CA . LEU A 1 97 ? -8.456 20.010 14.551 1.00 75.81 97 LEU A CA 1
ATOM 759 C C . LEU A 1 97 ? -9.582 19.734 15.555 1.00 75.81 97 LEU A C 1
ATOM 761 O O . LEU A 1 97 ? -9.316 19.535 16.735 1.00 75.81 97 LEU A O 1
ATOM 765 N N . PHE A 1 98 ? -10.827 19.740 15.081 1.00 76.12 98 PHE A N 1
ATOM 766 C CA . PHE A 1 98 ? -12.012 19.579 15.905 1.00 76.12 98 PHE A CA 1
ATOM 767 C C . PHE A 1 98 ? -12.827 18.384 15.448 1.00 76.12 98 PHE A C 1
ATOM 769 O O . PHE A 1 98 ? -13.120 18.232 14.260 1.00 76.12 98 PHE A O 1
ATOM 776 N N . THR A 1 99 ? -13.269 17.590 16.418 1.00 79.62 99 THR A N 1
ATOM 777 C CA . THR A 1 99 ? -14.272 16.552 16.183 1.00 79.62 99 THR A CA 1
ATOM 778 C C . THR A 1 99 ? -15.612 17.186 15.785 1.00 79.62 99 THR A C 1
ATOM 780 O O . THR A 1 99 ? -15.911 18.320 16.175 1.00 79.62 99 THR A O 1
ATOM 783 N N . PRO A 1 100 ? -16.486 16.466 15.060 1.00 77.56 100 PRO A N 1
ATOM 784 C CA . PRO A 1 100 ? -17.816 16.970 14.716 1.00 77.56 100 PRO A CA 1
ATOM 785 C C . PRO A 1 100 ? -18.668 17.325 15.946 1.00 77.56 100 PRO A C 1
ATOM 787 O O . PRO A 1 100 ? -19.566 18.155 15.837 1.00 77.56 100 PRO A O 1
ATOM 790 N N . LYS A 1 101 ? -18.378 16.743 17.119 1.00 79.81 101 LYS A N 1
ATOM 791 C CA . LYS A 1 101 ? -18.998 17.127 18.397 1.00 79.81 101 LYS A CA 1
ATOM 792 C C . LYS A 1 101 ? -18.517 18.501 18.872 1.00 79.81 101 LYS A C 1
ATOM 794 O O . LYS A 1 101 ? -19.346 19.370 19.094 1.00 79.81 101 LYS A O 1
ATOM 799 N N . GLN A 1 102 ? -17.204 18.735 18.905 1.00 82.62 102 GLN A N 1
ATOM 800 C CA . GLN A 1 102 ? -16.625 20.040 19.267 1.00 82.62 102 GLN A CA 1
ATOM 801 C C . GLN A 1 102 ? -17.073 21.160 18.318 1.00 82.62 102 GLN A C 1
ATOM 803 O O . GLN A 1 102 ? -17.341 22.273 18.752 1.00 82.62 102 GLN A O 1
ATOM 808 N N . LYS A 1 103 ? -17.227 20.864 17.020 1.00 81.69 103 LYS A N 1
ATOM 809 C CA . LYS A 1 103 ? -17.776 21.826 16.049 1.00 81.69 103 LYS A CA 1
ATOM 810 C C . LYS A 1 103 ? -19.219 22.236 16.372 1.00 81.69 103 LYS A C 1
ATOM 812 O O . LYS A 1 103 ? -19.573 23.382 16.132 1.00 81.69 103 LYS A O 1
ATOM 817 N N . LYS A 1 104 ? -20.037 21.320 16.906 1.00 81.50 104 LYS A N 1
ATOM 818 C CA . LYS A 1 104 ? -21.419 21.606 17.332 1.00 81.50 104 LYS A CA 1
ATOM 819 C C . LYS A 1 104 ? -21.503 22.378 18.647 1.00 81.50 104 LYS A C 1
ATOM 821 O O . LYS A 1 104 ? -22.538 22.964 18.902 1.00 81.50 104 LYS A O 1
ATOM 826 N N . GLU A 1 105 ? -20.461 22.347 19.473 1.00 80.31 105 GLU A N 1
ATOM 827 C CA . GLU A 1 105 ? -20.403 23.109 20.730 1.00 80.31 105 GLU A CA 1
ATOM 828 C C . GLU A 1 105 ? -19.921 24.554 20.524 1.00 80.31 105 GLU A C 1
ATOM 830 O O . GLU A 1 105 ? -20.140 25.399 21.385 1.00 80.31 105 GLU A O 1
ATOM 835 N N . ILE A 1 106 ? -19.258 24.844 19.398 1.00 76.56 106 ILE A N 1
ATOM 836 C CA . ILE A 1 106 ? -18.764 26.188 19.048 1.00 76.56 106 ILE A CA 1
ATOM 837 C C . ILE A 1 106 ? -19.830 27.033 18.314 1.00 76.56 106 ILE A C 1
ATOM 839 O O . ILE A 1 106 ? -19.739 28.260 18.343 1.00 76.56 106 ILE A O 1
ATOM 843 N N . ILE A 1 107 ? -20.803 26.398 17.645 1.00 61.03 107 ILE A N 1
ATOM 844 C CA . ILE A 1 107 ? -21.921 27.051 16.925 1.00 61.03 107 ILE A CA 1
ATOM 845 C C . ILE A 1 107 ? -23.135 27.148 17.844 1.00 61.03 107 ILE A C 1
ATOM 847 O O . ILE A 1 107 ? -23.730 28.246 17.897 1.00 61.03 107 ILE A O 1
#

Sequence (107 aa):
MPLSRRKPYVYKNRVETPKKTERQELSAVERTFCCGAVIGGGATLKEVMQHLPPNSITTSGLSKLVKRVKEKAEEADLKFADPHLYENEVGQGRKELFTPKQKKEII

Secondary structure (DSSP, 8-state):
-----SPPP-PPP---PPPSS---PPPHHHHHHHHIIIIIS---HHHHHHTSPTTS--HHHHHHHHHHHHHHHHHHT--TT-GGGGS--S--PPPPSS-HHHHHHH-